Protein AF-A0A8S3BSA9-F1 (afdb_monomer_lite)

Sequence (58 aa):
NSPIFCPAECDTTLQEHDRWFWGVNATLRSLEELIQVYHETVGRNCLLMLDLTPDRTG

Radius of gyration: 14.32 Å; chains: 1; bounding box: 34×15×45 Å

pLDDT: mean 96.34, std 3.67, range [74.56, 98.75]

Foldseek 3Di:
DDPDDDFAADEAEQWPPRDQEDDDVTDGDDPVVVVVVCCVAVVVRYHYDYHDYDDPVD

InterPro domains:
  IPR017853 Glycoside hydrolase superfamily [SSF51445] (3-58)

Organism: NCBI:txid392030

Secondary structure (DSSP, 8-state):
--SS----EEEEESBTTTB-S--TTPPBPPHHHHHHHHHHTGGGT-EEEEE----TT-

Structure (mmCIF, N/CA/C/O backbone):
data_AF-A0A8S3BSA9-F1
#
_entry.id   AF-A0A8S3BSA9-F1
#
loop_
_atom_site.group_PDB
_atom_site.id
_atom_site.type_symbol
_atom_site.label_atom_id
_atom_site.label_alt_id
_atom_site.labe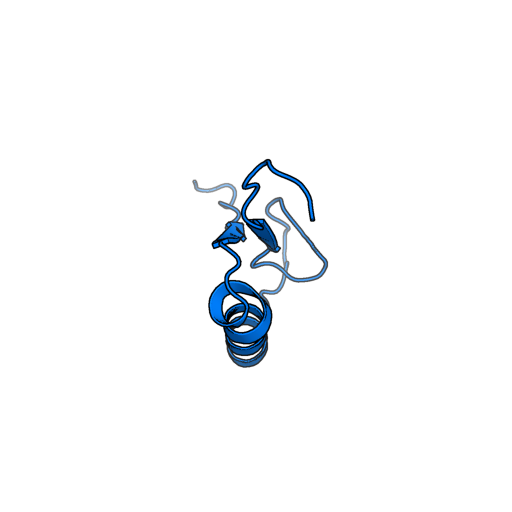l_comp_id
_atom_site.label_asym_id
_atom_site.label_entity_id
_atom_site.label_seq_id
_atom_site.pdbx_PDB_ins_code
_atom_site.Cartn_x
_atom_site.Cartn_y
_atom_site.Cartn_z
_atom_site.occupancy
_atom_site.B_iso_or_equiv
_atom_site.auth_seq_id
_atom_site.auth_comp_id
_atom_site.auth_asym_id
_atom_site.auth_atom_id
_atom_site.pdbx_PDB_model_num
ATOM 1 N N . ASN A 1 1 ? 16.158 10.220 -22.608 1.00 74.56 1 ASN A N 1
ATOM 2 C CA . ASN A 1 1 ? 16.649 9.070 -21.820 1.00 74.56 1 ASN A CA 1
ATOM 3 C C . ASN A 1 1 ? 17.755 9.528 -20.897 1.00 74.56 1 ASN A C 1
ATOM 5 O O . ASN A 1 1 ? 18.786 9.970 -21.386 1.00 74.56 1 ASN A O 1
ATOM 9 N N . SER A 1 2 ? 17.497 9.496 -19.588 1.00 90.19 2 SER A N 1
ATOM 10 C CA . SER A 1 2 ? 18.520 9.749 -18.566 1.00 90.19 2 SER A CA 1
ATOM 11 C C . SER A 1 2 ? 19.491 8.560 -18.509 1.00 90.19 2 SER A C 1
ATOM 13 O O . SER A 1 2 ? 19.029 7.427 -18.643 1.00 90.19 2 SER A O 1
ATOM 15 N N . PRO A 1 3 ? 20.804 8.777 -18.313 1.00 95.75 3 PRO A N 1
ATOM 16 C CA . PRO A 1 3 ? 21.765 7.695 -18.092 1.00 95.75 3 PRO A CA 1
ATOM 17 C C . PRO A 1 3 ? 21.710 7.120 -16.664 1.00 95.75 3 PRO A C 1
ATOM 19 O O . PRO A 1 3 ? 22.366 6.121 -16.385 1.00 95.75 3 PRO A O 1
ATOM 22 N N . ILE A 1 4 ? 20.964 7.751 -15.751 1.00 96.56 4 ILE A N 1
ATOM 23 C CA . ILE A 1 4 ? 20.858 7.344 -14.346 1.00 96.56 4 ILE A CA 1
ATOM 24 C C . ILE A 1 4 ? 19.646 6.426 -14.181 1.00 96.56 4 ILE A C 1
ATOM 26 O O . ILE A 1 4 ? 18.522 6.823 -14.496 1.00 96.56 4 ILE A O 1
ATOM 30 N N . PHE A 1 5 ? 19.868 5.221 -13.650 1.00 95.44 5 PHE A N 1
ATOM 31 C CA . PHE A 1 5 ? 18.788 4.339 -13.214 1.00 95.44 5 PHE A CA 1
ATOM 32 C C . PHE A 1 5 ? 18.280 4.792 -11.840 1.00 95.44 5 PHE A C 1
ATOM 34 O O . PHE A 1 5 ? 18.992 4.686 -10.846 1.00 95.44 5 PHE A O 1
ATOM 41 N N . CYS A 1 6 ? 17.056 5.314 -11.804 1.00 95.94 6 CYS A N 1
ATOM 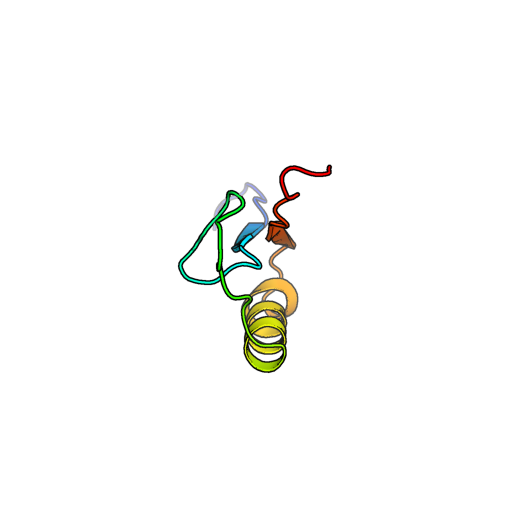42 C CA . CYS A 1 6 ? 16.360 5.728 -10.590 1.00 95.94 6 CYS A CA 1
ATOM 43 C C . CYS A 1 6 ? 15.002 5.006 -10.573 1.00 95.94 6 CYS A C 1
ATOM 45 O O . CYS A 1 6 ? 14.077 5.467 -11.247 1.00 95.94 6 CYS A O 1
ATOM 47 N N . PRO A 1 7 ? 14.906 3.815 -9.951 1.00 96.56 7 PRO A N 1
ATOM 48 C CA . PRO A 1 7 ? 13.665 3.048 -9.934 1.00 96.56 7 PRO A CA 1
ATOM 49 C C . PRO A 1 7 ? 12.588 3.790 -9.139 1.00 96.56 7 PRO A C 1
ATOM 51 O O . PRO A 1 7 ? 12.897 4.560 -8.232 1.00 96.56 7 PRO A O 1
ATOM 54 N N . ALA A 1 8 ? 11.325 3.554 -9.486 1.00 97.94 8 ALA A N 1
ATOM 55 C CA . ALA A 1 8 ? 10.207 4.186 -8.803 1.00 97.94 8 ALA A CA 1
ATOM 56 C C . ALA A 1 8 ? 9.921 3.506 -7.454 1.00 97.94 8 ALA A C 1
ATOM 58 O O . ALA A 1 8 ? 9.895 2.276 -7.354 1.00 97.94 8 ALA A O 1
ATOM 59 N N . GLU A 1 9 ? 9.657 4.332 -6.450 1.00 98.38 9 GLU A N 1
ATOM 60 C CA . GLU A 1 9 ? 9.025 3.968 -5.185 1.00 98.38 9 GLU A CA 1
ATOM 61 C C . GLU A 1 9 ? 7.622 4.584 -5.159 1.00 98.38 9 GLU A C 1
ATOM 63 O O . GLU A 1 9 ? 7.408 5.683 -5.674 1.00 98.38 9 GLU A O 1
ATOM 68 N N . CYS A 1 10 ? 6.670 3.842 -4.606 1.00 98.56 10 CYS A N 1
ATOM 69 C CA . CYS A 1 10 ? 5.275 4.219 -4.494 1.00 98.56 10 CYS A CA 1
ATOM 70 C C . CYS A 1 10 ? 4.850 3.989 -3.049 1.00 98.56 10 CYS A C 1
ATOM 72 O O . CYS A 1 10 ? 4.751 2.845 -2.602 1.00 98.56 10 CYS A O 1
ATOM 74 N N . ASP A 1 11 ? 4.607 5.069 -2.324 1.00 98.25 11 ASP A N 1
ATOM 75 C CA . ASP A 1 11 ? 4.272 5.055 -0.912 1.00 98.25 11 ASP A CA 1
ATOM 76 C C . ASP A 1 11 ? 2.805 5.428 -0.674 1.00 98.25 11 ASP A C 1
ATOM 78 O O . ASP A 1 11 ? 2.210 6.224 -1.400 1.00 98.25 11 ASP A O 1
ATOM 82 N N . THR A 1 12 ? 2.173 4.788 0.309 1.00 98.19 12 THR A N 1
ATOM 83 C CA . THR A 1 12 ? 0.764 5.039 0.645 1.00 98.19 12 THR A CA 1
ATOM 84 C C . THR A 1 12 ? 0.407 4.467 2.023 1.00 98.19 12 THR A C 1
ATOM 86 O O . THR A 1 12 ? 1.145 3.651 2.574 1.00 98.19 12 THR A O 1
ATOM 89 N N . THR A 1 13 ? -0.747 4.844 2.580 1.00 98.25 13 THR A N 1
ATOM 90 C CA . THR A 1 13 ? -1.150 4.539 3.966 1.00 98.25 13 THR A CA 1
ATOM 91 C C . THR A 1 13 ? -2.201 3.451 4.058 1.00 98.25 13 THR A C 1
ATOM 93 O O . THR A 1 13 ? -3.172 3.466 3.316 1.00 98.25 13 THR A O 1
ATOM 96 N N . LEU A 1 14 ? -2.100 2.496 4.980 1.00 97.94 14 LEU A N 1
ATOM 97 C CA . LEU A 1 14 ? -3.185 1.522 5.166 1.00 97.94 14 LEU A CA 1
ATOM 98 C C . LEU A 1 14 ? -4.500 2.195 5.612 1.00 97.94 14 LEU A C 1
ATOM 100 O O . LEU A 1 14 ? -5.583 1.781 5.191 1.00 97.94 14 LEU A O 1
ATOM 104 N N . GLN A 1 15 ? -4.402 3.232 6.448 1.00 97.25 15 GLN A N 1
ATOM 105 C CA . GLN A 1 15 ? -5.551 4.028 6.876 1.00 97.25 15 GLN A CA 1
ATOM 106 C C . GLN A 1 15 ? -6.062 4.917 5.737 1.00 97.25 15 GLN A C 1
ATOM 108 O O . GLN A 1 15 ? -5.279 5.416 4.928 1.00 97.25 15 GLN A O 1
ATOM 113 N N . GLU A 1 16 ? -7.377 5.125 5.687 1.00 95.94 16 GLU A N 1
ATOM 114 C CA . GLU A 1 16 ? -8.003 6.033 4.722 1.00 95.94 16 GLU A CA 1
ATOM 115 C C . GLU A 1 16 ? -7.551 7.491 4.930 1.00 95.94 16 GLU A C 1
ATOM 117 O O . GLU A 1 16 ? -7.103 7.878 6.014 1.00 95.94 16 GLU A O 1
ATOM 122 N N . HIS A 1 17 ? -7.769 8.325 3.909 1.00 93.56 17 HIS A N 1
ATOM 123 C CA . HIS A 1 17 ? -7.464 9.763 3.917 1.00 93.56 17 HIS A CA 1
ATOM 124 C C . HIS A 1 17 ? -5.965 10.087 4.060 1.00 93.56 17 HIS A C 1
ATOM 126 O O . HIS A 1 17 ? -5.616 11.067 4.720 1.00 93.56 17 HIS A O 1
ATOM 132 N N . ASP A 1 18 ? -5.093 9.258 3.471 1.00 94.31 18 ASP A N 1
ATOM 133 C CA . ASP A 1 18 ? -3.629 9.426 3.477 1.00 94.31 18 ASP A CA 1
ATOM 134 C C . ASP A 1 18 ? -3.054 9.657 4.885 1.00 94.31 18 ASP A C 1
ATOM 136 O O . ASP A 1 18 ? -2.196 10.512 5.132 1.00 94.31 18 ASP A O 1
ATOM 140 N N . ARG A 1 19 ? -3.582 8.907 5.857 1.00 95.50 19 ARG A N 1
ATOM 141 C CA . ARG A 1 19 ? -3.240 9.054 7.268 1.00 95.50 19 ARG A CA 1
ATOM 142 C C . ARG A 1 19 ? -2.054 8.164 7.649 1.00 95.50 19 ARG A C 1
ATOM 144 O O . ARG A 1 19 ? -2.207 6.969 7.861 1.00 95.50 19 ARG A O 1
ATOM 151 N N . TRP A 1 20 ? -0.906 8.808 7.841 1.00 96.75 20 TRP A N 1
ATOM 152 C CA . TRP A 1 20 ? 0.377 8.197 8.232 1.00 96.75 20 TRP A CA 1
ATOM 153 C C . TRP A 1 20 ? 0.550 7.928 9.727 1.00 96.75 20 TRP A C 1
ATOM 155 O O . TRP A 1 20 ? 1.520 7.319 10.160 1.00 96.75 20 TRP A O 1
ATOM 165 N N . PHE A 1 21 ? -0.343 8.455 10.560 1.00 96.12 21 PHE A N 1
ATOM 166 C CA . PHE A 1 21 ? -0.261 8.302 12.009 1.00 96.12 21 PHE A CA 1
ATOM 167 C C . PHE A 1 21 ? -1.582 7.808 12.548 1.00 96.12 21 PHE A C 1
ATOM 169 O O . PHE A 1 21 ? -2.643 8.269 12.125 1.00 96.12 21 PHE A O 1
ATOM 176 N N . TRP A 1 22 ? -1.504 6.934 13.545 1.00 95.38 22 TRP A N 1
ATOM 177 C CA . TRP A 1 22 ? -2.676 6.339 14.158 1.00 95.38 22 TRP A CA 1
ATOM 178 C C . TRP A 1 22 ? -3.714 7.398 14.556 1.00 95.38 22 TRP A C 1
ATOM 180 O O . TRP A 1 22 ? -3.403 8.411 15.191 1.00 95.38 22 TRP A O 1
ATOM 190 N N . GLY A 1 23 ? -4.966 7.158 14.168 1.00 92.81 23 GLY A N 1
ATOM 191 C CA . GLY A 1 23 ? -6.114 7.983 14.518 1.00 92.81 23 GLY A CA 1
ATOM 192 C C . GLY A 1 23 ? -7.188 7.181 15.244 1.00 92.81 23 GLY A C 1
ATOM 193 O O . GLY A 1 23 ? -7.480 6.041 14.888 1.00 92.81 23 GLY A O 1
ATOM 194 N N . VAL A 1 24 ? -7.826 7.806 16.235 1.00 93.00 24 VAL A N 1
ATOM 195 C CA . VAL A 1 24 ? -9.020 7.247 16.882 1.00 93.00 24 VAL A CA 1
ATOM 196 C C . VAL A 1 24 ? -10.139 7.145 15.845 1.00 93.00 24 VAL A C 1
ATOM 198 O O . VAL A 1 24 ? -10.424 8.126 15.161 1.00 93.00 24 VAL A O 1
ATOM 201 N N . ASN A 1 25 ? -10.778 5.976 15.749 1.00 92.31 25 ASN A N 1
ATOM 202 C CA . ASN A 1 25 ? -11.82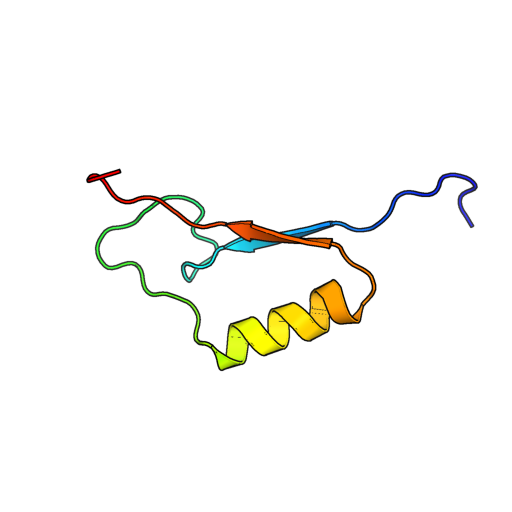9 5.675 14.767 1.00 92.31 25 ASN A CA 1
ATOM 203 C C . ASN A 1 25 ? -11.393 5.842 13.298 1.00 92.31 25 ASN A C 1
ATOM 205 O O . ASN A 1 25 ? -12.246 6.023 12.432 1.00 92.31 25 ASN A O 1
ATOM 209 N N . ALA A 1 26 ? -10.088 5.796 13.007 1.00 93.88 26 ALA A N 1
ATOM 210 C CA . ALA A 1 26 ? -9.616 5.748 11.630 1.00 93.88 26 ALA A CA 1
ATOM 211 C C . ALA A 1 26 ? -9.998 4.405 10.991 1.00 93.88 26 ALA A C 1
ATOM 213 O O . ALA A 1 26 ? -9.782 3.337 11.566 1.00 93.88 26 ALA A O 1
ATOM 214 N N . THR A 1 27 ? -10.576 4.481 9.801 1.00 95.69 27 THR A N 1
ATOM 215 C CA . THR A 1 27 ? -10.941 3.344 8.959 1.00 95.69 27 THR A CA 1
ATOM 216 C C . THR A 1 27 ? -9.756 2.906 8.104 1.00 95.69 27 THR A C 1
ATOM 218 O O . THR A 1 27 ? -8.837 3.683 7.826 1.00 95.69 27 THR A O 1
ATOM 221 N N . LEU A 1 28 ? -9.757 1.631 7.717 1.00 97.12 28 LEU A N 1
ATOM 222 C CA . LEU A 1 28 ? -8.765 1.062 6.809 1.00 97.12 28 LEU A CA 1
ATOM 223 C C . LEU A 1 28 ? -9.340 1.023 5.401 1.00 97.12 28 LEU A C 1
ATOM 225 O O . LEU A 1 28 ? -10.538 0.788 5.235 1.00 97.12 28 LEU A O 1
ATOM 229 N N . ARG A 1 29 ? -8.462 1.162 4.409 1.00 97.94 29 ARG A N 1
ATOM 230 C CA . ARG A 1 29 ? -8.816 0.891 3.017 1.00 97.94 29 ARG A CA 1
ATOM 231 C C . ARG A 1 29 ? -9.328 -0.537 2.856 1.00 97.94 29 ARG A C 1
ATOM 233 O O . ARG A 1 29 ? -8.882 -1.463 3.542 1.00 97.94 29 ARG A O 1
ATOM 240 N N . SER A 1 30 ? -10.265 -0.720 1.933 1.00 98.31 30 SER A N 1
ATOM 241 C CA . SER A 1 30 ? -10.812 -2.044 1.634 1.00 98.31 30 SER A CA 1
ATOM 242 C C . SER A 1 30 ? -9.760 -2.956 0.987 1.00 98.31 30 SER A C 1
ATOM 244 O O . SER A 1 30 ? -8.808 -2.490 0.362 1.00 98.31 30 SER A O 1
ATOM 246 N N . LEU A 1 31 ? -9.942 -4.277 1.080 1.00 98.44 31 LEU A N 1
ATOM 247 C CA . LEU A 1 31 ? -9.044 -5.225 0.408 1.00 98.44 31 LEU A CA 1
ATOM 248 C C . LEU A 1 31 ? -9.033 -5.033 -1.118 1.00 98.44 31 LEU A C 1
ATOM 250 O O . LEU A 1 31 ? -7.977 -5.137 -1.735 1.00 98.44 31 LEU A O 1
ATOM 254 N N . GLU A 1 32 ? -10.194 -4.758 -1.716 1.00 98.75 32 GLU A N 1
ATOM 255 C CA . GLU A 1 32 ? -10.325 -4.516 -3.158 1.00 98.75 32 GLU A CA 1
ATOM 256 C C . GLU A 1 32 ? -9.479 -3.315 -3.599 1.00 98.75 32 GLU A C 1
ATOM 258 O O . GLU A 1 32 ? -8.718 -3.410 -4.561 1.00 98.75 32 GLU A O 1
ATOM 263 N N . GLU A 1 33 ? -9.521 -2.228 -2.828 1.00 98.38 33 GLU A N 1
ATOM 264 C CA . GLU A 1 33 ? -8.685 -1.050 -3.056 1.00 98.38 33 GLU A CA 1
ATOM 265 C C . GLU A 1 33 ? -7.189 -1.372 -2.918 1.00 98.38 33 GLU A C 1
ATOM 267 O O . GLU A 1 33 ? -6.390 -0.980 -3.766 1.00 98.38 33 GLU A O 1
ATOM 272 N N . LEU A 1 34 ? -6.784 -2.142 -1.903 1.00 98.56 34 LEU A N 1
ATOM 273 C CA . LEU A 1 34 ? -5.377 -2.525 -1.723 1.00 98.56 34 LEU A CA 1
ATOM 274 C C . LEU A 1 34 ? -4.861 -3.438 -2.850 1.00 98.56 34 LEU A C 1
ATOM 276 O O . LEU A 1 34 ? -3.696 -3.340 -3.242 1.00 98.56 34 LEU A O 1
ATOM 280 N N . ILE A 1 35 ? -5.716 -4.299 -3.411 1.00 98.75 35 ILE A N 1
ATOM 281 C CA . ILE A 1 35 ? -5.388 -5.098 -4.602 1.00 98.75 35 ILE A CA 1
ATOM 282 C C . ILE A 1 35 ? -5.198 -4.186 -5.819 1.00 98.75 35 ILE A C 1
ATOM 284 O O . ILE A 1 35 ? -4.245 -4.373 -6.582 1.00 98.75 35 ILE A O 1
ATOM 288 N N . GLN A 1 36 ? -6.057 -3.177 -5.992 1.00 98.75 36 GLN A N 1
ATOM 289 C CA . GLN A 1 36 ? -5.883 -2.181 -7.046 1.00 98.75 36 GLN A CA 1
ATOM 290 C C . GLN A 1 36 ? -4.554 -1.426 -6.881 1.00 98.75 36 GLN A C 1
ATOM 292 O O . GLN A 1 36 ? -3.778 -1.363 -7.834 1.00 98.75 36 GLN A O 1
ATOM 297 N N . VAL A 1 37 ? -4.235 -0.951 -5.671 1.00 98.56 37 VAL A N 1
ATOM 298 C CA . VAL A 1 37 ? -2.946 -0.309 -5.348 1.00 98.56 37 VAL A CA 1
ATOM 299 C C . VAL A 1 37 ? -1.773 -1.208 -5.734 1.00 98.56 37 VAL A C 1
ATOM 301 O O . VAL A 1 37 ? -0.828 -0.746 -6.371 1.00 98.56 37 VAL A O 1
ATOM 304 N N . TYR A 1 38 ? -1.823 -2.500 -5.407 1.00 98.75 38 TYR A N 1
ATOM 305 C CA . TYR A 1 38 ? -0.769 -3.447 -5.773 1.00 98.75 38 TYR A CA 1
ATOM 306 C C . TYR A 1 38 ? -0.575 -3.542 -7.295 1.00 98.75 38 TYR A C 1
ATOM 308 O O . TYR A 1 38 ? 0.552 -3.458 -7.791 1.00 98.75 38 TYR A O 1
ATOM 316 N N . HIS A 1 39 ? -1.661 -3.669 -8.060 1.00 98.75 39 HIS A N 1
ATOM 317 C CA . HIS A 1 39 ? -1.587 -3.729 -9.522 1.00 98.75 39 HIS A CA 1
ATOM 318 C C . HIS A 1 39 ? -1.143 -2.403 -10.157 1.00 98.75 39 HIS A C 1
ATOM 320 O O . HIS A 1 39 ? -0.481 -2.412 -11.196 1.00 98.75 39 HIS A O 1
ATOM 326 N N . GLU A 1 40 ? -1.463 -1.269 -9.539 1.00 98.69 40 GLU A N 1
ATOM 327 C CA . GLU A 1 40 ? -1.078 0.059 -10.023 1.00 98.69 40 GLU A CA 1
ATOM 328 C C . GLU A 1 40 ? 0.331 0.494 -9.593 1.00 98.69 40 GLU A C 1
ATOM 330 O O . GLU A 1 40 ? 0.881 1.416 -10.195 1.00 98.6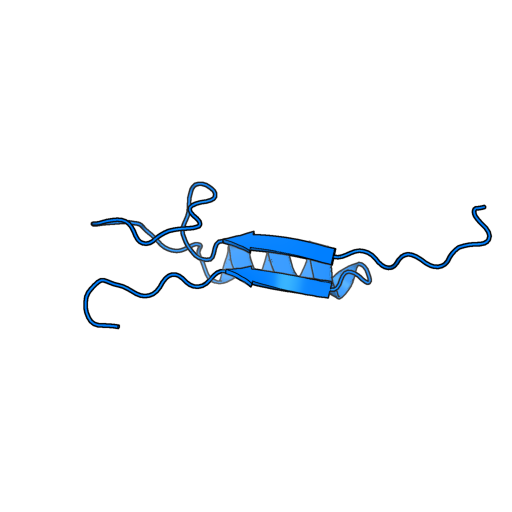9 40 GLU A O 1
ATOM 335 N N . THR A 1 41 ? 0.948 -0.195 -8.630 1.00 98.62 41 THR A N 1
ATOM 336 C CA . THR A 1 41 ? 2.319 0.064 -8.155 1.00 98.62 41 THR A CA 1
ATOM 337 C C . THR A 1 41 ? 3.268 -1.065 -8.560 1.00 98.62 41 THR A C 1
ATOM 339 O O . THR A 1 41 ? 3.975 -0.949 -9.562 1.00 98.62 41 THR A O 1
ATOM 342 N N . VAL A 1 42 ? 3.241 -2.198 -7.856 1.00 98.62 42 VAL A N 1
ATOM 343 C CA . VAL A 1 42 ? 4.069 -3.383 -8.137 1.00 98.62 42 VAL A CA 1
ATOM 344 C C . VAL A 1 42 ? 3.836 -3.889 -9.558 1.00 98.62 42 VAL A C 1
ATOM 346 O O . VAL A 1 42 ? 4.791 -4.159 -10.288 1.00 98.62 42 VAL A O 1
ATOM 349 N N . GLY A 1 43 ? 2.575 -3.919 -10.004 1.00 98.69 43 GLY A N 1
ATOM 350 C CA . GLY A 1 43 ? 2.218 -4.274 -11.383 1.00 98.69 43 GLY A CA 1
ATOM 351 C C . GLY A 1 43 ? 2.776 -3.323 -12.452 1.00 98.69 43 GLY A C 1
ATOM 352 O O . GLY A 1 43 ? 2.793 -3.673 -13.631 1.00 98.69 43 GLY A O 1
ATOM 353 N N . ARG A 1 44 ? 3.284 -2.148 -12.058 1.00 98.56 44 ARG A N 1
ATOM 354 C CA . ARG A 1 44 ? 3.919 -1.146 -12.927 1.00 98.56 44 ARG A CA 1
ATOM 355 C C . ARG A 1 44 ? 5.411 -0.966 -12.644 1.00 98.56 44 ARG A C 1
ATOM 357 O O . ARG A 1 44 ? 5.966 0.083 -12.958 1.00 98.56 44 ARG A O 1
ATOM 364 N N . ASN A 1 45 ? 6.069 -1.994 -12.100 1.00 98.06 45 ASN A N 1
ATOM 365 C CA . ASN A 1 45 ? 7.507 -1.985 -11.812 1.00 98.06 45 ASN A CA 1
ATOM 366 C C . ASN A 1 45 ? 7.916 -0.892 -10.797 1.00 98.06 45 ASN A C 1
ATOM 368 O O . ASN A 1 45 ? 9.004 -0.322 -10.895 1.00 98.06 45 ASN A O 1
ATOM 372 N N . CYS A 1 46 ? 7.033 -0.594 -9.838 1.00 98.62 46 CYS A N 1
ATOM 373 C CA . CYS A 1 46 ? 7.291 0.292 -8.704 1.00 98.62 46 CYS A CA 1
ATOM 374 C C . CYS A 1 46 ? 7.424 -0.520 -7.408 1.00 98.62 46 CYS A C 1
ATOM 376 O O . CYS A 1 46 ? 6.662 -1.466 -7.194 1.00 98.62 46 CYS A O 1
ATOM 378 N N . LEU A 1 47 ? 8.352 -0.151 -6.525 1.00 98.50 47 LEU A N 1
ATOM 379 C CA . LEU A 1 47 ? 8.393 -0.708 -5.172 1.00 98.50 47 LEU A CA 1
ATOM 380 C C . LEU A 1 47 ? 7.263 -0.094 -4.338 1.00 98.50 47 LEU A C 1
ATOM 382 O O . LEU A 1 47 ? 7.187 1.124 -4.227 1.00 98.50 47 LEU A O 1
ATOM 386 N N . LEU A 1 48 ? 6.399 -0.926 -3.755 1.00 98.69 48 LEU A N 1
ATOM 387 C CA . LEU A 1 48 ? 5.318 -0.471 -2.880 1.00 98.69 48 LEU A CA 1
ATOM 388 C C . LEU A 1 48 ? 5.791 -0.410 -1.422 1.00 98.69 48 LEU A C 1
ATOM 390 O O . LEU A 1 48 ? 6.122 -1.447 -0.843 1.00 98.69 48 LEU A O 1
ATOM 394 N N . MET A 1 49 ? 5.751 0.782 -0.824 1.00 98.50 49 MET A N 1
ATOM 395 C CA . MET A 1 49 ? 5.861 0.987 0.621 1.00 98.50 49 MET A CA 1
ATOM 396 C C . MET A 1 49 ? 4.463 1.234 1.198 1.00 98.50 49 MET A C 1
ATOM 398 O O . MET A 1 49 ? 3.825 2.240 0.896 1.00 98.50 49 MET A O 1
ATOM 402 N N . LEU A 1 50 ? 3.979 0.314 2.035 1.00 98.44 50 LEU A N 1
ATOM 403 C CA . LEU A 1 50 ? 2.691 0.455 2.713 1.00 98.44 50 LEU A CA 1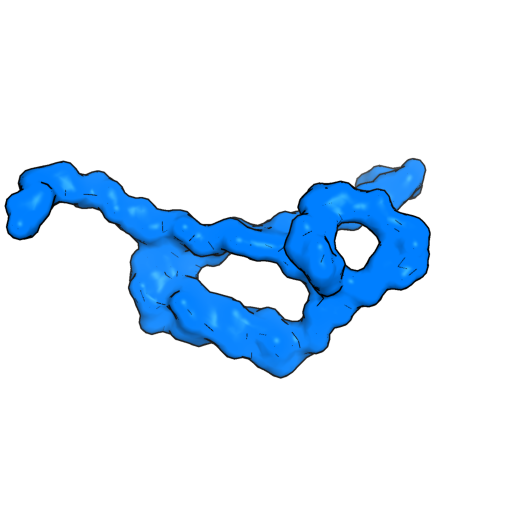
ATOM 404 C C . LEU A 1 50 ? 2.913 0.836 4.176 1.00 98.44 50 LEU A C 1
ATOM 406 O O . LEU A 1 50 ? 3.517 0.074 4.930 1.00 98.44 50 LEU A O 1
ATOM 410 N N . ASP A 1 51 ? 2.396 1.993 4.570 1.00 98.25 51 ASP A N 1
ATOM 411 C CA . ASP A 1 51 ? 2.433 2.458 5.950 1.00 98.25 51 ASP A CA 1
ATOM 412 C C . ASP A 1 51 ? 1.402 1.732 6.824 1.00 98.25 51 ASP A C 1
ATOM 414 O O . ASP A 1 51 ? 0.232 1.569 6.460 1.00 98.25 51 ASP A O 1
ATOM 418 N N . LEU A 1 52 ? 1.874 1.278 7.984 1.00 96.25 52 LEU A N 1
ATOM 419 C CA . LEU A 1 52 ? 1.076 0.693 9.051 1.00 96.25 52 LEU A CA 1
ATOM 420 C C . LEU A 1 52 ? 1.322 1.520 10.304 1.00 96.25 52 LEU A C 1
ATOM 422 O O . LEU A 1 52 ? 2.469 1.723 10.697 1.00 96.25 52 LEU A O 1
ATOM 426 N N . THR A 1 53 ? 0.243 1.936 10.959 1.00 94.44 53 THR A N 1
ATOM 427 C CA . THR A 1 53 ? 0.317 2.860 12.087 1.00 94.44 53 THR A CA 1
ATOM 42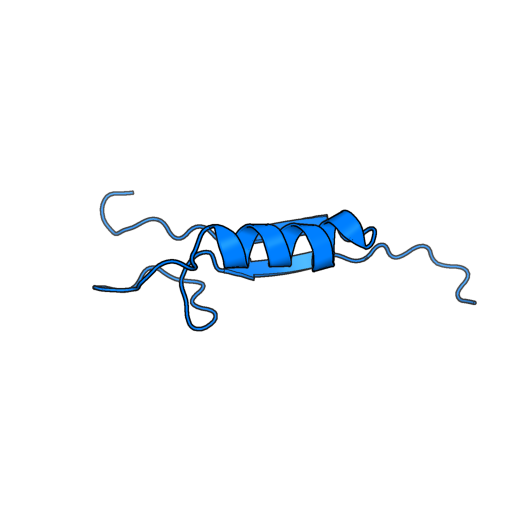8 C C . THR A 1 53 ? 0.055 2.129 13.406 1.00 94.44 53 THR A C 1
ATOM 430 O O . THR A 1 53 ? -1.086 1.743 13.674 1.00 94.44 53 THR A O 1
ATOM 433 N N . PRO A 1 54 ? 1.085 1.908 14.251 1.00 94.94 54 PRO A N 1
ATOM 434 C CA . PRO A 1 54 ? 0.889 1.331 15.576 1.00 94.94 54 PRO A CA 1
ATOM 435 C C . PRO A 1 54 ? -0.041 2.206 16.411 1.00 94.94 54 PRO A C 1
ATOM 437 O O . PRO A 1 54 ? 0.042 3.438 16.366 1.00 94.94 54 PRO A O 1
ATOM 440 N N . ASP A 1 55 ? -0.918 1.572 17.184 1.00 94.50 55 ASP A N 1
ATOM 441 C CA . ASP A 1 55 ? -1.752 2.292 18.133 1.00 94.50 55 ASP A CA 1
ATOM 442 C C . ASP A 1 55 ? -0.982 2.626 19.422 1.00 94.50 55 ASP A C 1
ATOM 444 O O . ASP A 1 55 ? 0.234 2.462 19.533 1.00 94.50 55 ASP A O 1
ATOM 448 N N . ARG A 1 56 ? -1.686 3.156 20.425 1.00 94.50 56 ARG A N 1
ATOM 449 C CA . ARG A 1 56 ? -1.063 3.571 21.692 1.00 94.50 56 ARG A CA 1
ATOM 450 C C . ARG A 1 56 ? -0.647 2.401 22.592 1.00 94.50 56 ARG A C 1
ATOM 452 O O . ARG A 1 56 ? -0.084 2.661 23.654 1.00 94.50 56 ARG A O 1
ATOM 459 N N . THR A 1 57 ? -0.952 1.162 22.214 1.00 96.12 57 THR A N 1
ATOM 460 C CA . THR A 1 57 ? -0.548 -0.056 22.927 1.00 96.12 57 THR A CA 1
ATOM 461 C C . THR A 1 57 ? 0.794 -0.614 22.446 1.00 96.12 57 THR A C 1
ATOM 463 O O . THR A 1 57 ? 1.404 -1.389 23.183 1.00 96.12 57 THR A O 1
ATOM 466 N N . GLY A 1 58 ? 1.305 -0.112 21.313 1.00 88.81 58 GLY A N 1
ATOM 467 C CA . GLY A 1 58 ? 2.562 -0.549 20.692 1.00 88.81 58 GLY A CA 1
ATOM 468 C C . GLY A 1 58 ? 2.393 -1.787 19.825 1.00 88.81 58 GLY A C 1
ATOM 469 O O . GLY A 1 58 ? 3.447 -2.361 19.477 1.00 88.81 58 GLY A O 1
#